Protein AF-A0A7V9F0V8-F1 (afdb_monomer_lite)

Foldseek 3Di:
DDDPDPPPPDCVVVPPPVLDDDPVVVVVLVVVPAAEEEQDPPPDPDDDDVRYHDAHPVRCVVCVVVDDPPHHYHYDYD

Radius of gyration: 14.12 Å; chains: 1; bounding box: 26×30×37 Å

Sequence (78 aa):
MGAPTRRFHLPSAARRSPARIDAARALELTGAGAVVIDVRRHDDPSASPEGALRISPDGIPERAGTMRKEVPIVLACT

Structure (mmCIF, N/CA/C/O backbone):
data_AF-A0A7V9F0V8-F1
#
_entry.id   AF-A0A7V9F0V8-F1
#
loop_
_atom_site.group_PDB
_atom_site.id
_atom_site.type_symbol
_atom_site.label_atom_id
_atom_site.label_alt_id
_atom_site.label_comp_id
_atom_site.label_asym_id
_atom_site.label_entity_id
_atom_site.label_seq_id
_atom_site.pdbx_PDB_ins_code
_atom_site.Cartn_x
_atom_site.Cartn_y
_atom_site.Cartn_z
_atom_site.occupancy
_atom_site.B_iso_or_equiv
_atom_site.auth_seq_id
_atom_site.auth_comp_id
_atom_site.auth_asym_id
_atom_site.auth_atom_id
_atom_site.pdbx_PDB_model_num
ATOM 1 N N . MET A 1 1 ? 9.310 -19.591 -26.656 1.00 35.72 1 MET A N 1
ATOM 2 C CA . MET A 1 1 ? 9.282 -18.118 -26.784 1.00 35.72 1 MET A CA 1
ATOM 3 C C . MET A 1 1 ? 7.815 -17.696 -26.850 1.00 35.72 1 MET A C 1
ATOM 5 O O . MET A 1 1 ? 7.202 -17.801 -27.902 1.00 35.72 1 MET A O 1
ATOM 9 N N . GLY A 1 2 ? 7.192 -17.408 -25.704 1.00 44.69 2 GLY A N 1
ATOM 10 C CA . GLY A 1 2 ? 5.762 -17.091 -25.640 1.00 44.69 2 GLY A CA 1
ATOM 11 C C . GLY A 1 2 ? 5.544 -15.613 -25.933 1.00 44.69 2 GLY A C 1
ATOM 12 O O . GLY A 1 2 ? 5.856 -14.781 -25.089 1.00 44.69 2 GLY A O 1
ATOM 13 N N . ALA A 1 3 ? 5.060 -15.286 -27.130 1.00 47.81 3 ALA A N 1
ATOM 14 C CA . ALA A 1 3 ? 4.727 -13.912 -27.485 1.00 47.81 3 ALA A CA 1
ATOM 15 C C . ALA A 1 3 ? 3.640 -13.370 -26.531 1.00 47.81 3 ALA A C 1
ATOM 17 O O . ALA A 1 3 ? 2.656 -14.077 -26.281 1.00 47.81 3 ALA A O 1
ATOM 18 N N . PRO A 1 4 ? 3.774 -12.140 -26.000 1.00 45.78 4 PRO A N 1
ATOM 19 C CA . PRO A 1 4 ? 2.736 -11.540 -25.175 1.00 45.78 4 PRO A CA 1
ATOM 20 C C . PRO A 1 4 ? 1.461 -11.406 -26.012 1.00 45.78 4 PRO A C 1
ATOM 22 O O . PRO A 1 4 ? 1.408 -10.686 -27.010 1.00 45.78 4 PRO A O 1
ATOM 25 N N . THR A 1 5 ? 0.420 -12.152 -25.640 1.00 51.81 5 THR A N 1
ATOM 26 C CA . THR A 1 5 ? -0.862 -12.066 -26.339 1.00 51.81 5 THR A CA 1
ATOM 27 C C . THR A 1 5 ? -1.517 -10.729 -25.996 1.00 51.81 5 THR A C 1
ATOM 29 O O . THR A 1 5 ? -1.674 -10.374 -24.829 1.00 51.81 5 THR A O 1
ATOM 32 N N . ARG A 1 6 ? -1.935 -9.990 -27.029 1.00 51.78 6 ARG A N 1
ATOM 33 C CA . ARG A 1 6 ? -2.691 -8.716 -27.001 1.00 51.78 6 ARG A CA 1
ATOM 34 C C . ARG A 1 6 ? -4.062 -8.794 -26.290 1.00 51.78 6 ARG A C 1
ATOM 36 O O . ARG A 1 6 ? -4.952 -7.993 -26.555 1.00 51.78 6 ARG A O 1
ATOM 43 N N . ARG A 1 7 ? -4.272 -9.758 -25.391 1.00 46.97 7 ARG A N 1
ATOM 44 C CA . ARG A 1 7 ? -5.548 -10.032 -24.715 1.00 46.97 7 ARG A CA 1
ATOM 45 C C . ARG A 1 7 ? -5.835 -9.120 -23.518 1.00 46.97 7 ARG A C 1
ATOM 47 O O . ARG A 1 7 ? -6.951 -9.140 -23.016 1.00 46.97 7 ARG A O 1
ATOM 54 N N . PHE A 1 8 ? -4.881 -8.277 -23.116 1.00 46.84 8 PHE A N 1
ATOM 55 C CA . PHE A 1 8 ? -5.065 -7.264 -22.067 1.00 46.84 8 PHE A CA 1
ATOM 56 C C . PHE A 1 8 ? -5.334 -5.845 -22.606 1.00 46.84 8 PHE A C 1
ATOM 58 O O . PHE A 1 8 ? -5.197 -4.871 -21.875 1.00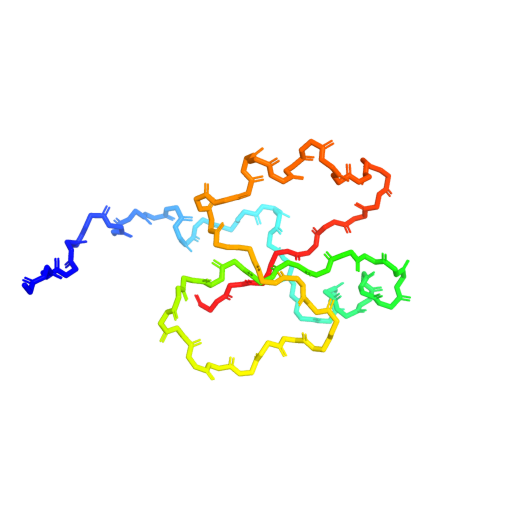 46.84 8 PHE A O 1
ATOM 65 N N . HIS A 1 9 ? -5.804 -5.700 -23.851 1.00 45.09 9 HIS A N 1
ATOM 66 C CA . HIS A 1 9 ? -6.426 -4.455 -24.335 1.00 45.09 9 HIS A CA 1
ATOM 67 C C . HIS A 1 9 ? -7.869 -4.302 -23.814 1.00 45.09 9 HIS A C 1
ATOM 69 O O . HIS A 1 9 ? -8.803 -4.056 -24.573 1.00 45.09 9 HIS A O 1
ATOM 75 N N . LEU A 1 10 ? -8.081 -4.478 -22.510 1.00 49.06 10 LEU A N 1
ATOM 76 C CA . LEU A 1 10 ? -9.360 -4.163 -21.886 1.00 49.06 10 LEU A CA 1
ATOM 77 C C . LEU A 1 10 ? -9.321 -2.706 -21.392 1.00 49.06 10 LEU A C 1
ATOM 79 O O . LEU A 1 10 ? -8.399 -2.347 -20.655 1.00 49.06 10 LEU A O 1
ATOM 83 N N . PRO A 1 11 ? -10.342 -1.875 -21.686 1.00 46.09 11 PRO A N 1
ATOM 84 C CA . PRO A 1 11 ? -10.488 -0.530 -21.112 1.00 46.09 11 PRO A CA 1
ATOM 85 C C . PRO A 1 11 ? -10.544 -0.522 -19.572 1.00 46.09 11 PRO A C 1
ATOM 87 O O . PRO A 1 11 ? -10.520 0.535 -18.955 1.00 46.09 11 PRO A O 1
ATOM 90 N N . SER A 1 12 ? -10.561 -1.690 -18.927 1.00 47.84 12 SER A N 1
ATOM 91 C CA . SER A 1 12 ? -10.349 -1.893 -17.493 1.00 47.84 12 SER A CA 1
ATOM 92 C C . SER A 1 12 ? -9.020 -1.325 -16.980 1.00 47.84 12 SER A C 1
ATOM 94 O O . SER A 1 12 ? -8.986 -0.833 -15.858 1.00 47.84 12 SER A O 1
ATOM 96 N N . ALA A 1 13 ? -7.952 -1.323 -17.790 1.00 51.22 13 ALA A N 1
ATOM 97 C CA . ALA A 1 13 ? -6.681 -0.682 -17.430 1.00 51.22 13 ALA A CA 1
ATOM 98 C C . ALA A 1 13 ? -6.760 0.861 -17.451 1.00 51.22 13 ALA A C 1
ATOM 100 O O . ALA A 1 13 ? -5.968 1.533 -16.789 1.00 51.22 13 ALA A O 1
ATOM 101 N N . ALA A 1 14 ? -7.739 1.424 -18.166 1.00 50.19 14 ALA A N 1
ATOM 102 C CA . ALA A 1 14 ? -8.033 2.857 -18.220 1.00 50.19 14 ALA A CA 1
ATOM 103 C C . ALA A 1 14 ? -9.236 3.258 -17.346 1.00 50.19 14 ALA A C 1
ATOM 105 O O . ALA A 1 14 ? -9.522 4.446 -17.187 1.00 50.19 14 ALA A O 1
ATOM 106 N N . ARG A 1 15 ? -9.950 2.288 -16.757 1.00 46.00 15 ARG A N 1
ATOM 107 C CA . ARG A 1 15 ? -11.058 2.566 -15.847 1.00 46.00 15 ARG A CA 1
ATOM 108 C C . ARG A 1 15 ? -10.460 3.247 -14.619 1.00 46.00 15 ARG A C 1
ATOM 110 O O . ARG A 1 15 ? -9.568 2.703 -13.970 1.00 46.00 15 ARG A O 1
ATOM 117 N N . ARG A 1 16 ? -10.936 4.459 -14.326 1.00 50.19 16 ARG A N 1
ATOM 118 C CA . ARG A 1 16 ? -10.597 5.212 -13.116 1.00 50.19 16 ARG A CA 1
ATOM 119 C C . ARG A 1 16 ? -11.223 4.460 -11.938 1.00 50.19 16 ARG A C 1
ATOM 121 O O . ARG A 1 16 ? -12.327 4.770 -11.507 1.00 50.19 16 ARG A O 1
ATOM 128 N N . SER A 1 17 ? -10.588 3.366 -11.523 1.00 59.66 17 SER A N 1
ATOM 129 C CA . SER A 1 17 ? -11.022 2.609 -10.358 1.00 59.66 17 SER A CA 1
ATOM 130 C C . SER A 1 17 ? -10.977 3.563 -9.169 1.00 59.66 17 SER A C 1
ATOM 132 O O . SER A 1 17 ? -9.948 4.213 -8.989 1.00 59.66 17 SER A O 1
ATOM 134 N N . PRO A 1 18 ? -12.029 3.643 -8.340 1.00 64.12 18 PRO A N 1
ATOM 135 C CA . PRO A 1 18 ? -12.001 4.471 -7.132 1.00 64.12 18 PRO A CA 1
ATOM 136 C C . PRO A 1 18 ? -10.890 4.042 -6.158 1.00 64.12 18 PRO A C 1
ATOM 138 O O . PRO A 1 18 ? -10.523 4.794 -5.269 1.00 64.12 18 PRO A O 1
ATOM 141 N N . ALA A 1 19 ? -10.331 2.844 -6.352 1.00 73.25 19 ALA A N 1
ATOM 142 C CA . ALA A 1 19 ? -9.183 2.322 -5.623 1.00 73.25 19 ALA A CA 1
ATOM 143 C C . ALA A 1 19 ? -7.815 2.837 -6.122 1.00 73.25 19 ALA A C 1
ATOM 145 O O . ALA A 1 19 ? -6.803 2.527 -5.501 1.00 73.25 19 ALA A O 1
ATOM 146 N N . ARG A 1 20 ? -7.743 3.578 -7.241 1.00 79.25 20 ARG A N 1
ATOM 147 C CA . ARG A 1 20 ? -6.486 4.210 -7.671 1.00 79.25 20 ARG A CA 1
ATOM 148 C C . ARG A 1 20 ? -6.259 5.481 -6.871 1.00 79.25 20 ARG A C 1
ATOM 150 O O . ARG A 1 20 ? -7.102 6.373 -6.871 1.00 79.25 20 ARG A O 1
ATOM 157 N N . ILE A 1 21 ? -5.092 5.558 -6.257 1.00 83.38 21 ILE A N 1
ATOM 158 C CA . ILE A 1 21 ? -4.613 6.715 -5.512 1.00 83.38 21 ILE A CA 1
ATOM 159 C C . ILE A 1 21 ? -3.370 7.275 -6.199 1.00 83.38 21 ILE A C 1
ATOM 161 O O . ILE A 1 21 ? -2.687 6.553 -6.929 1.00 83.38 21 ILE A O 1
ATOM 165 N N . ASP A 1 22 ? -3.093 8.557 -5.995 1.00 84.06 22 ASP A N 1
ATOM 166 C CA . ASP A 1 22 ? -1.853 9.163 -6.464 1.00 84.06 22 ASP A CA 1
ATOM 167 C C . ASP A 1 22 ? -0.684 8.861 -5.505 1.00 84.06 22 ASP A C 1
ATOM 169 O O . ASP A 1 22 ? -0.865 8.321 -4.408 1.00 84.06 22 ASP A O 1
ATOM 173 N N . ALA A 1 23 ? 0.530 9.217 -5.928 1.00 81.56 23 ALA A N 1
ATOM 174 C CA . ALA A 1 23 ? 1.750 8.952 -5.174 1.00 81.56 23 ALA A CA 1
ATOM 175 C C . ALA A 1 23 ? 1.783 9.642 -3.799 1.00 81.56 23 ALA A C 1
ATOM 177 O O . ALA A 1 23 ? 2.242 9.033 -2.837 1.00 81.56 23 ALA A O 1
ATOM 178 N N . ALA A 1 24 ? 1.270 10.870 -3.669 1.00 83.12 24 ALA A N 1
ATOM 179 C CA . ALA A 1 24 ? 1.215 11.571 -2.389 1.00 83.12 24 ALA A CA 1
ATOM 180 C C . ALA A 1 24 ? 0.311 10.823 -1.407 1.00 83.12 24 ALA A C 1
ATOM 182 O O . ALA A 1 24 ? 0.714 10.554 -0.277 1.00 83.12 24 ALA A O 1
ATOM 183 N N . ARG A 1 25 ? -0.868 10.379 -1.859 1.00 84.00 25 ARG A N 1
ATOM 184 C CA . ARG A 1 25 ? -1.772 9.596 -1.011 1.00 84.00 25 ARG A CA 1
ATOM 185 C C . ARG A 1 25 ? -1.196 8.229 -0.628 1.00 84.00 25 ARG A C 1
ATOM 187 O O . ARG A 1 25 ? -1.422 7.758 0.487 1.00 84.00 25 ARG A O 1
ATOM 194 N N . ALA A 1 26 ? -0.444 7.592 -1.524 1.00 84.62 26 ALA A N 1
ATOM 195 C CA . ALA A 1 26 ? 0.271 6.352 -1.225 1.00 84.62 26 ALA A CA 1
ATOM 196 C C . ALA A 1 26 ? 1.359 6.556 -0.155 1.00 84.62 26 ALA A C 1
ATOM 198 O O . ALA A 1 26 ? 1.488 5.729 0.752 1.00 84.62 26 ALA A O 1
ATOM 199 N N . LEU A 1 27 ? 2.100 7.667 -0.222 1.00 84.25 27 LEU A N 1
ATOM 200 C CA . LEU A 1 27 ? 3.102 8.037 0.781 1.00 84.25 27 LEU A CA 1
ATOM 201 C C . LEU A 1 27 ? 2.464 8.305 2.148 1.00 84.25 27 LEU A C 1
ATOM 203 O O . LEU A 1 27 ? 2.971 7.803 3.148 1.00 84.25 27 LEU A O 1
ATOM 207 N N . GLU A 1 28 ? 1.331 9.011 2.203 1.00 85.94 28 GLU A N 1
ATOM 208 C CA . GLU A 1 28 ? 0.593 9.225 3.457 1.00 85.94 28 GLU A CA 1
ATOM 209 C C . GLU A 1 28 ? 0.169 7.905 4.111 1.00 85.94 28 GLU A C 1
ATOM 211 O O . GLU A 1 28 ? 0.372 7.705 5.307 1.00 85.94 28 GLU A O 1
ATOM 216 N N . LEU A 1 29 ? -0.398 6.983 3.326 1.00 85.88 29 LEU A N 1
ATOM 217 C CA . LEU A 1 29 ? -0.819 5.675 3.828 1.00 85.88 29 LEU A CA 1
ATOM 218 C C . LEU A 1 29 ? 0.376 4.860 4.325 1.00 85.88 29 LEU A C 1
ATOM 220 O O . LEU A 1 29 ? 0.302 4.256 5.392 1.00 85.88 29 LEU A O 1
ATOM 224 N N . THR A 1 30 ? 1.485 4.878 3.587 1.00 85.12 30 THR A N 1
ATOM 225 C CA . THR A 1 30 ? 2.719 4.183 3.979 1.00 85.12 30 THR A CA 1
ATOM 226 C C . THR A 1 30 ? 3.285 4.765 5.276 1.00 85.12 30 THR A C 1
ATOM 228 O O . THR A 1 30 ? 3.609 4.014 6.193 1.00 85.12 30 THR A O 1
ATOM 231 N N . GLY A 1 31 ? 3.313 6.096 5.409 1.00 84.56 31 GLY A N 1
ATOM 232 C CA . GLY A 1 31 ? 3.711 6.782 6.642 1.00 84.56 31 GLY A CA 1
ATOM 233 C C . GLY A 1 31 ? 2.791 6.489 7.833 1.00 84.56 31 GLY A C 1
ATOM 234 O O . GLY A 1 31 ? 3.248 6.479 8.972 1.00 84.56 31 GLY A O 1
ATOM 235 N N . ALA A 1 32 ? 1.517 6.182 7.578 1.00 85.12 32 ALA A N 1
ATOM 236 C CA . ALA A 1 32 ? 0.547 5.746 8.582 1.00 85.12 32 ALA A CA 1
ATOM 237 C C . ALA A 1 32 ? 0.605 4.233 8.898 1.00 85.12 32 ALA A C 1
ATOM 239 O O . ALA A 1 32 ? -0.198 3.746 9.695 1.00 85.12 32 ALA A O 1
ATOM 240 N N . GLY A 1 33 ? 1.538 3.484 8.296 1.00 84.50 33 GLY A N 1
ATOM 241 C CA . GLY A 1 33 ? 1.741 2.053 8.551 1.00 84.50 33 GLY A CA 1
ATOM 242 C C . GLY A 1 33 ? 1.017 1.108 7.588 1.00 84.50 33 GLY A C 1
ATOM 243 O O . GLY A 1 33 ? 0.839 -0.067 7.909 1.00 84.50 33 GLY A O 1
ATOM 244 N N . ALA A 1 34 ? 0.584 1.590 6.421 1.00 86.56 34 ALA A N 1
ATOM 245 C CA . ALA A 1 34 ? 0.044 0.730 5.373 1.00 86.56 34 ALA A CA 1
ATOM 246 C C . ALA A 1 34 ? 1.103 -0.236 4.824 1.00 86.56 34 ALA A C 1
ATOM 248 O O . ALA A 1 34 ? 2.283 0.094 4.707 1.00 86.56 34 ALA A O 1
ATOM 249 N N . VAL A 1 35 ? 0.655 -1.425 4.422 1.00 86.00 35 VAL A N 1
ATOM 250 C CA . VAL A 1 35 ? 1.508 -2.408 3.749 1.00 86.00 35 VAL A CA 1
ATOM 251 C C . VAL A 1 35 ? 1.584 -2.065 2.270 1.00 86.00 35 VAL A C 1
ATOM 253 O O . VAL A 1 35 ? 0.560 -2.026 1.587 1.00 86.00 35 VAL A O 1
ATOM 256 N N . VAL A 1 36 ? 2.797 -1.875 1.760 1.00 85.88 36 VAL A N 1
ATOM 257 C CA . VAL A 1 36 ? 3.035 -1.716 0.324 1.00 85.88 36 VAL A CA 1
ATOM 258 C C . VAL A 1 36 ? 3.296 -3.090 -0.284 1.00 85.88 36 VAL A C 1
ATOM 260 O O . VAL A 1 36 ? 4.197 -3.809 0.148 1.00 85.88 36 VAL A O 1
ATOM 263 N N . ILE A 1 37 ? 2.502 -3.469 -1.282 1.00 85.88 37 ILE A N 1
ATOM 264 C CA . ILE A 1 37 ? 2.679 -4.708 -2.038 1.00 85.88 37 ILE A CA 1
ATOM 265 C C . ILE A 1 37 ? 3.032 -4.353 -3.471 1.00 85.88 37 ILE A C 1
ATOM 267 O O . ILE A 1 37 ? 2.237 -3.761 -4.200 1.00 85.88 37 ILE A O 1
ATOM 271 N N . ASP A 1 38 ? 4.22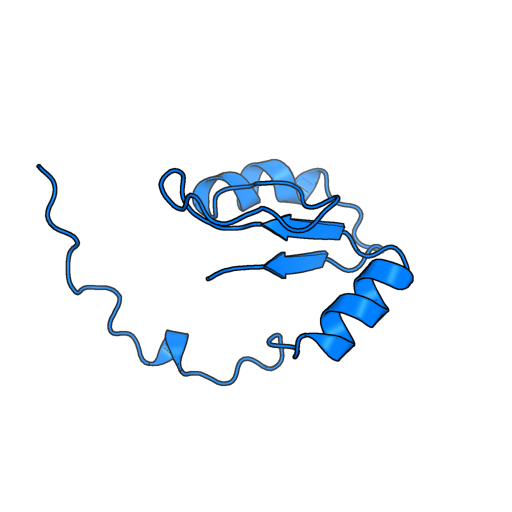5 -4.758 -3.873 1.00 83.50 38 ASP A N 1
ATOM 272 C CA . ASP A 1 38 ? 4.673 -4.679 -5.249 1.00 83.50 38 ASP A CA 1
ATOM 273 C C . ASP A 1 38 ? 4.121 -5.882 -6.020 1.00 83.50 38 ASP A C 1
ATOM 275 O O . ASP A 1 38 ? 4.522 -7.026 -5.782 1.00 83.50 38 ASP A O 1
ATOM 279 N N . VAL A 1 39 ? 3.167 -5.621 -6.919 1.00 80.81 39 VAL A N 1
ATOM 280 C CA . VAL A 1 39 ? 2.484 -6.656 -7.711 1.00 80.81 39 VAL A CA 1
ATOM 281 C C . VAL A 1 39 ? 3.101 -6.850 -9.094 1.00 80.81 39 VAL A C 1
ATOM 283 O O . VAL A 1 39 ? 2.454 -7.370 -10.006 1.00 80.81 39 VAL A O 1
ATOM 286 N N . ARG A 1 40 ? 4.359 -6.438 -9.291 1.00 76.12 40 ARG A N 1
ATOM 287 C CA . ARG A 1 40 ? 5.042 -6.636 -10.572 1.00 76.12 40 ARG A CA 1
ATOM 288 C C . ARG A 1 40 ? 5.381 -8.110 -10.767 1.00 76.12 40 ARG A C 1
ATOM 290 O O . ARG A 1 40 ? 5.780 -8.825 -9.843 1.00 76.12 40 ARG A O 1
ATOM 297 N N . ARG A 1 41 ? 5.230 -8.576 -12.008 1.00 68.75 41 ARG A N 1
ATOM 298 C CA . ARG A 1 41 ? 5.666 -9.920 -12.410 1.00 68.75 41 ARG A CA 1
ATOM 299 C C . ARG A 1 41 ? 7.204 -9.985 -12.423 1.00 68.75 41 ARG A C 1
ATOM 301 O O . ARG A 1 41 ? 7.882 -8.960 -12.387 1.00 68.75 41 ARG A O 1
ATOM 308 N N . HIS A 1 42 ? 7.732 -11.208 -12.427 1.00 59.75 42 HIS A N 1
ATOM 309 C CA . HIS A 1 42 ? 9.133 -11.578 -12.157 1.00 59.75 42 HIS A CA 1
ATOM 310 C C . HIS A 1 42 ? 10.220 -10.848 -12.978 1.00 59.75 42 HIS A C 1
ATOM 312 O O . HIS A 1 42 ? 11.385 -10.930 -12.610 1.00 59.75 42 HIS A O 1
ATOM 318 N N . ASP A 1 43 ? 9.855 -10.152 -14.056 1.00 57.25 43 ASP A N 1
ATOM 319 C CA . ASP A 1 43 ? 10.790 -9.635 -15.062 1.00 57.25 43 ASP A CA 1
ATOM 320 C C . ASP A 1 43 ? 11.012 -8.113 -15.003 1.00 57.25 43 ASP A C 1
ATOM 322 O O . ASP A 1 43 ? 11.803 -7.588 -15.772 1.00 57.25 43 ASP A O 1
ATOM 326 N N . ASP A 1 44 ? 10.338 -7.379 -14.105 1.00 60.66 44 ASP A N 1
ATOM 327 C CA . ASP A 1 44 ? 10.536 -5.925 -14.006 1.00 60.66 44 ASP A CA 1
ATOM 328 C C . ASP A 1 44 ? 11.730 -5.597 -13.077 1.00 60.66 44 ASP A C 1
ATOM 330 O O . ASP A 1 44 ? 11.655 -5.900 -11.873 1.00 60.66 44 ASP A O 1
ATOM 334 N N . PRO A 1 45 ? 12.829 -5.009 -13.603 1.00 58.12 45 PRO A N 1
ATOM 335 C CA . PRO A 1 45 ? 14.049 -4.720 -12.849 1.00 58.12 45 PRO A CA 1
ATOM 336 C C . PRO A 1 45 ? 13.985 -3.395 -12.078 1.00 58.12 45 PRO A C 1
ATOM 338 O O . PRO A 1 45 ? 14.968 -3.021 -11.438 1.00 58.12 45 PRO A O 1
ATOM 341 N N . SER A 1 46 ? 12.868 -2.657 -12.131 1.00 62.88 46 SER A N 1
ATOM 342 C CA . SER A 1 46 ? 12.776 -1.366 -11.443 1.00 62.88 46 SER A CA 1
ATOM 343 C C . SER A 1 46 ? 12.877 -1.560 -9.923 1.00 62.88 46 SER A C 1
ATOM 345 O O . SER A 1 46 ? 12.448 -2.587 -9.383 1.00 62.88 46 SER A O 1
ATOM 347 N N . ALA A 1 47 ? 13.448 -0.586 -9.217 1.00 59.47 47 ALA A N 1
ATOM 348 C CA . ALA A 1 47 ? 13.595 -0.652 -7.767 1.00 59.47 47 ALA A CA 1
ATOM 349 C C . ALA A 1 47 ? 12.233 -0.899 -7.094 1.00 59.47 47 ALA A C 1
ATOM 351 O O . ALA A 1 47 ? 11.246 -0.234 -7.410 1.00 59.47 47 ALA A O 1
ATOM 352 N N . SER A 1 48 ? 12.161 -1.887 -6.198 1.00 63.69 48 SER A N 1
ATOM 353 C CA . SER A 1 48 ? 11.003 -2.024 -5.312 1.00 63.69 48 SER A CA 1
ATOM 354 C C . SER A 1 48 ? 10.944 -0.814 -4.378 1.00 63.69 48 SER A C 1
ATOM 356 O O . SER A 1 48 ? 12.000 -0.381 -3.911 1.00 63.69 48 SER A O 1
ATOM 358 N N . PRO A 1 49 ? 9.746 -0.287 -4.069 1.00 66.31 49 PRO A N 1
ATOM 359 C CA . PRO A 1 49 ? 9.613 0.709 -3.016 1.00 66.31 49 PRO A CA 1
ATOM 360 C C . PRO A 1 49 ? 10.206 0.156 -1.711 1.00 66.31 49 PRO A C 1
ATOM 362 O O . PRO A 1 49 ? 10.032 -1.028 -1.406 1.00 66.31 49 PRO A O 1
ATOM 365 N N . GLU A 1 50 ? 10.927 0.979 -0.950 1.00 66.69 50 GLU A N 1
ATOM 366 C CA . GLU A 1 50 ? 11.521 0.537 0.315 1.00 66.69 50 GLU A CA 1
ATOM 367 C C . GLU A 1 50 ? 10.43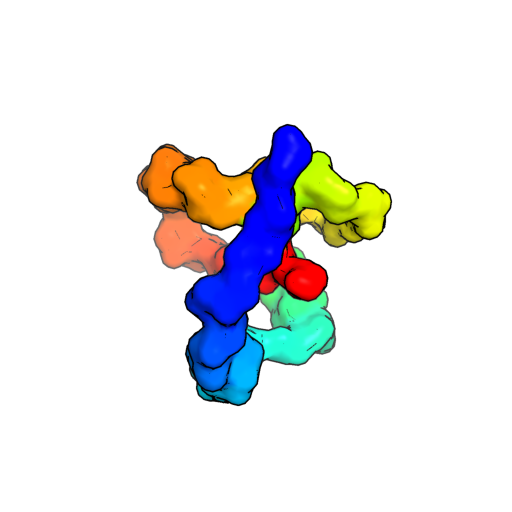2 0.025 1.272 1.00 66.69 50 GLU A C 1
ATOM 369 O O . GLU A 1 50 ? 9.402 0.669 1.466 1.00 66.69 50 GLU A O 1
ATOM 374 N N . GLY A 1 51 ? 10.629 -1.174 1.831 1.00 70.88 51 GLY A N 1
ATOM 375 C CA . GLY A 1 51 ? 9.635 -1.841 2.681 1.00 70.88 51 GLY A CA 1
ATOM 376 C C . GLY A 1 51 ? 8.483 -2.532 1.935 1.00 70.88 51 GLY A C 1
ATOM 377 O O . GLY A 1 51 ? 7.608 -3.105 2.585 1.00 70.88 51 GLY A O 1
ATOM 378 N N . ALA A 1 52 ? 8.471 -2.529 0.597 1.00 76.88 52 ALA A N 1
ATOM 379 C CA . ALA A 1 52 ? 7.435 -3.206 -0.177 1.00 76.88 52 ALA A CA 1
ATOM 380 C C . ALA A 1 52 ? 7.629 -4.729 -0.224 1.00 76.88 52 ALA A C 1
ATOM 382 O O . ALA A 1 52 ? 8.709 -5.246 -0.520 1.00 76.88 52 ALA A O 1
ATOM 383 N N . LEU A 1 53 ? 6.538 -5.463 -0.006 1.00 81.12 53 LEU A N 1
ATOM 384 C CA . LEU A 1 53 ? 6.487 -6.907 -0.198 1.00 81.12 53 LEU A CA 1
ATOM 385 C C . LEU A 1 53 ? 6.255 -7.216 -1.675 1.00 81.12 53 LEU A C 1
ATOM 387 O O . LEU A 1 53 ? 5.214 -6.865 -2.227 1.00 81.12 53 LEU A O 1
ATOM 391 N N . ARG A 1 54 ? 7.195 -7.914 -2.317 1.00 79.31 54 ARG A N 1
ATOM 392 C CA . ARG A 1 54 ? 7.008 -8.368 -3.699 1.00 79.31 54 ARG A CA 1
ATOM 393 C C . ARG A 1 54 ? 6.122 -9.609 -3.724 1.00 79.31 54 ARG A C 1
ATOM 395 O O . ARG A 1 54 ? 6.528 -10.677 -3.270 1.00 79.31 54 ARG A O 1
ATOM 402 N N . ILE A 1 55 ? 4.909 -9.466 -4.249 1.00 81.12 55 ILE A N 1
ATOM 403 C CA . ILE A 1 55 ? 3.935 -10.551 -4.390 1.00 81.12 55 ILE A CA 1
ATOM 404 C C . ILE A 1 55 ? 3.357 -10.455 -5.795 1.00 81.12 55 ILE A C 1
ATOM 406 O O . ILE A 1 55 ? 2.564 -9.568 -6.087 1.00 81.12 55 ILE A O 1
ATOM 410 N N . SER A 1 56 ? 3.736 -11.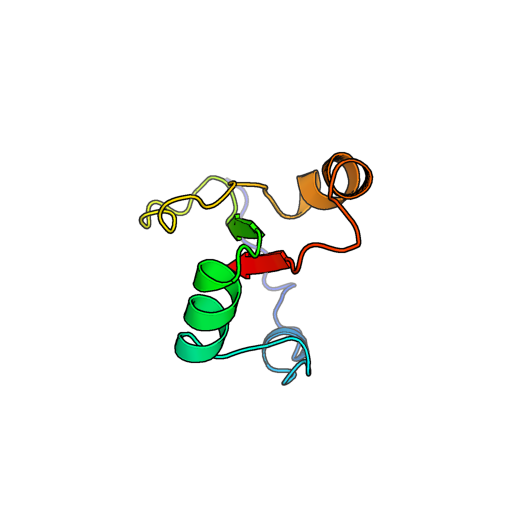387 -6.672 1.00 79.25 56 SER A N 1
ATOM 411 C CA . SER A 1 56 ? 3.138 -11.480 -8.008 1.00 79.25 56 SER A CA 1
ATOM 412 C C . SER A 1 56 ? 1.612 -11.595 -7.914 1.00 79.25 56 SER A C 1
ATOM 414 O O . SER A 1 56 ? 1.111 -12.202 -6.966 1.00 79.25 56 SER A O 1
ATOM 416 N N . PRO A 1 57 ? 0.860 -11.072 -8.898 1.00 77.38 57 PRO 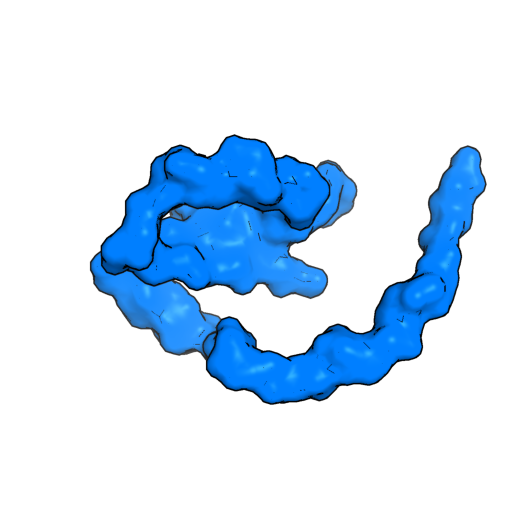A N 1
ATOM 417 C CA . PRO A 1 57 ? -0.599 -11.018 -8.826 1.00 77.38 57 PRO A CA 1
ATOM 418 C C . PRO A 1 57 ? -1.220 -12.408 -8.641 1.00 77.38 57 PRO A C 1
ATOM 420 O O . PRO A 1 57 ? -2.216 -12.549 -7.937 1.00 77.38 57 PRO A O 1
ATOM 423 N N . ASP A 1 58 ? -0.588 -13.437 -9.208 1.00 78.94 58 ASP A N 1
ATOM 424 C CA . ASP A 1 58 ? -1.014 -14.833 -9.110 1.00 78.94 58 ASP A CA 1
ATOM 425 C C . ASP A 1 58 ? -0.844 -15.416 -7.684 1.00 78.94 58 ASP A C 1
ATOM 427 O O . ASP A 1 58 ? -1.577 -16.323 -7.308 1.00 78.94 58 ASP A O 1
ATOM 431 N N . GLY A 1 59 ? 0.062 -14.863 -6.865 1.00 79.44 59 GLY A N 1
ATOM 432 C CA . GLY A 1 59 ? 0.322 -15.287 -5.478 1.00 79.44 59 GLY A CA 1
ATOM 433 C C . GLY A 1 59 ? -0.413 -14.468 -4.407 1.00 79.44 59 GLY A C 1
ATOM 434 O O . GLY A 1 59 ? -0.307 -14.766 -3.216 1.00 79.44 59 GLY A O 1
ATOM 435 N N . ILE A 1 60 ? -1.163 -13.430 -4.799 1.00 80.94 60 ILE A N 1
ATOM 436 C CA . ILE A 1 60 ? -1.971 -12.629 -3.864 1.00 80.94 60 ILE A CA 1
ATOM 437 C C . ILE A 1 60 ? -3.030 -13.481 -3.150 1.00 80.94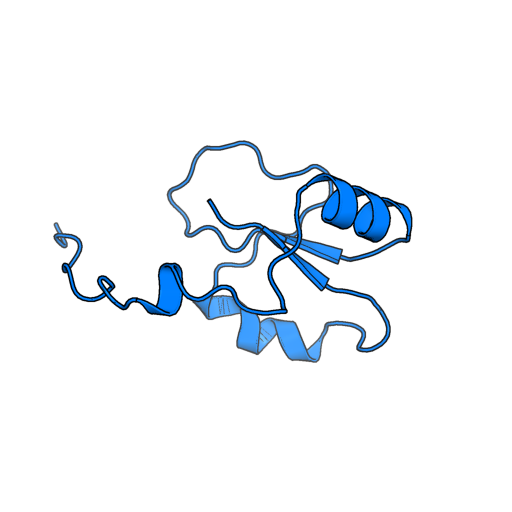 60 ILE A C 1
ATOM 439 O O . ILE A 1 60 ? -3.116 -13.356 -1.928 1.00 80.94 60 ILE A O 1
ATOM 443 N N . PRO A 1 61 ? -3.818 -14.349 -3.824 1.00 81.75 61 PRO A N 1
ATOM 444 C CA . PRO A 1 61 ? -4.887 -15.100 -3.162 1.00 81.75 61 PRO A CA 1
ATOM 445 C C . PRO A 1 61 ? -4.385 -15.975 -2.009 1.00 81.75 61 PRO A C 1
ATOM 447 O O . PRO A 1 61 ? -5.019 -16.034 -0.959 1.00 81.75 61 PRO A O 1
ATOM 450 N N . GLU A 1 62 ? -3.214 -16.594 -2.173 1.00 82.31 62 GLU A N 1
ATOM 451 C CA . GLU A 1 62 ? -2.593 -17.447 -1.154 1.00 82.31 62 GLU A CA 1
ATOM 452 C C . GLU A 1 62 ? -2.124 -16.641 0.066 1.00 82.31 62 GLU A C 1
ATOM 454 O O . GLU A 1 62 ? -2.194 -17.109 1.202 1.00 82.31 62 GLU A O 1
ATOM 459 N N . ARG A 1 63 ? -1.674 -15.399 -0.150 1.00 79.56 63 ARG A N 1
ATOM 460 C CA . ARG A 1 63 ? -1.177 -14.516 0.916 1.00 79.56 63 ARG A CA 1
ATOM 461 C C . ARG A 1 63 ? -2.257 -13.645 1.541 1.00 79.56 63 ARG A C 1
ATOM 463 O O . ARG A 1 63 ? -2.084 -13.211 2.679 1.00 79.56 63 ARG A O 1
ATOM 470 N N . ALA A 1 64 ? -3.369 -13.411 0.851 1.00 78.81 64 ALA A N 1
ATOM 471 C CA . ALA A 1 64 ? -4.449 -12.542 1.310 1.00 78.81 64 ALA A CA 1
ATOM 472 C C . ALA A 1 64 ? -5.005 -12.974 2.676 1.00 78.81 64 ALA A C 1
ATOM 474 O O . ALA A 1 64 ? -5.301 -12.126 3.513 1.00 78.81 64 ALA A O 1
ATOM 475 N N . GLY A 1 65 ? -5.064 -14.284 2.946 1.00 80.00 65 GLY A N 1
ATOM 476 C CA . GLY A 1 65 ? -5.504 -14.819 4.241 1.00 80.00 65 GLY A CA 1
ATOM 477 C C . GLY A 1 65 ? -4.579 -14.492 5.423 1.00 80.00 65 GLY A C 1
ATOM 478 O O . GLY A 1 65 ? -5.013 -14.561 6.568 1.00 80.00 65 GLY A O 1
ATOM 479 N N . THR A 1 66 ? -3.326 -14.110 5.162 1.00 81.31 66 THR A N 1
ATOM 480 C CA . THR A 1 66 ? -2.341 -13.735 6.196 1.00 81.31 66 THR A CA 1
ATOM 481 C C . THR A 1 66 ? -2.283 -12.229 6.458 1.00 81.31 66 THR A C 1
ATOM 483 O O . THR A 1 66 ? -1.628 -11.785 7.401 1.00 81.31 66 THR A O 1
ATOM 486 N N . MET A 1 67 ? -2.966 -11.429 5.636 1.00 82.38 67 MET A N 1
ATOM 487 C CA . MET A 1 67 ? -2.969 -9.975 5.753 1.00 82.38 67 MET A CA 1
ATOM 488 C C . MET A 1 67 ? -3.952 -9.525 6.837 1.00 82.38 67 MET A C 1
ATOM 490 O O . MET A 1 67 ? -5.079 -10.015 6.933 1.00 82.38 67 MET A O 1
ATOM 494 N N . ARG A 1 68 ? -3.531 -8.561 7.662 1.00 84.12 68 ARG A N 1
ATOM 495 C CA . ARG A 1 68 ? -4.393 -7.970 8.693 1.00 84.12 68 ARG A CA 1
ATOM 496 C C . ARG A 1 68 ? -5.455 -7.098 8.029 1.00 84.12 68 ARG A C 1
ATOM 498 O O . ARG A 1 68 ? -5.112 -6.154 7.328 1.00 84.12 68 ARG A O 1
ATOM 505 N N . LYS A 1 69 ? -6.733 -7.383 8.289 1.00 82.50 69 LYS A N 1
ATOM 506 C CA . LYS A 1 69 ? -7.874 -6.671 7.678 1.00 82.50 69 LYS A CA 1
ATOM 507 C C . LYS A 1 69 ? -7.943 -5.186 8.048 1.00 82.50 69 LYS A C 1
ATOM 509 O O . LYS A 1 69 ? -8.524 -4.406 7.306 1.00 82.50 69 LYS A O 1
ATOM 514 N N . GLU A 1 70 ? -7.375 -4.816 9.191 1.00 85.81 70 GLU A N 1
ATOM 515 C CA . GLU A 1 70 ? -7.373 -3.445 9.717 1.00 85.81 70 GLU A CA 1
ATOM 516 C C . GLU A 1 70 ? -6.239 -2.584 9.146 1.00 85.81 70 GLU A C 1
ATOM 518 O O . GLU A 1 70 ? -6.248 -1.368 9.320 1.00 85.81 70 GLU A O 1
ATOM 523 N N . VAL A 1 71 ? -5.258 -3.196 8.474 1.00 85.38 71 VAL A N 1
ATOM 524 C CA . VAL A 1 71 ? -4.109 -2.476 7.922 1.00 85.38 71 VAL A CA 1
ATOM 525 C C . VAL A 1 71 ? -4.380 -2.162 6.450 1.00 85.38 71 VAL A C 1
ATOM 527 O O . VAL A 1 71 ? -4.642 -3.087 5.675 1.00 85.38 71 VAL A O 1
ATOM 530 N N . PRO A 1 72 ? -4.313 -0.886 6.028 1.00 85.56 72 PRO A N 1
ATOM 531 C CA . PRO A 1 72 ? -4.470 -0.535 4.624 1.00 85.56 72 PRO A CA 1
ATOM 532 C C . PRO A 1 72 ? -3.396 -1.210 3.768 1.00 85.56 72 PRO A C 1
ATOM 534 O O . PRO A 1 72 ? -2.232 -1.295 4.164 1.00 85.56 72 PRO A O 1
ATOM 537 N N . ILE A 1 73 ? -3.783 -1.663 2.576 1.00 86.12 73 ILE A N 1
ATOM 538 C CA . ILE A 1 73 ? -2.874 -2.272 1.603 1.00 86.12 73 ILE A CA 1
ATOM 539 C C . ILE A 1 73 ? -2.779 -1.346 0.394 1.00 86.12 73 ILE A C 1
ATOM 541 O O . ILE A 1 73 ? -3.789 -1.033 -0.238 1.00 86.12 73 ILE A O 1
ATOM 545 N N . VAL A 1 74 ? -1.561 -0.932 0.060 1.00 86.00 74 VAL A N 1
ATOM 546 C CA . VAL A 1 74 ? -1.252 -0.148 -1.136 1.00 86.00 74 VAL A CA 1
ATOM 547 C C . VAL A 1 74 ? -0.627 -1.078 -2.167 1.00 86.00 74 VAL A C 1
ATOM 549 O O . VAL A 1 74 ? 0.428 -1.659 -1.928 1.00 86.00 74 VAL A O 1
ATOM 552 N N . LEU A 1 75 ? -1.281 -1.228 -3.319 1.00 85.25 75 LEU A N 1
ATOM 553 C CA . LEU A 1 75 ? -0.763 -2.029 -4.427 1.00 85.25 75 LEU A CA 1
ATOM 554 C C . LEU A 1 75 ? 0.035 -1.132 -5.375 1.00 85.25 75 LEU A C 1
ATOM 556 O O . LEU A 1 75 ? -0.519 -0.200 -5.957 1.00 85.25 75 LEU A O 1
ATOM 560 N N . ALA A 1 76 ? 1.317 -1.436 -5.545 1.00 81.94 76 ALA A N 1
ATOM 561 C CA . ALA A 1 76 ? 2.193 -0.782 -6.505 1.00 81.94 76 ALA A CA 1
ATOM 562 C C . ALA A 1 76 ? 2.351 -1.667 -7.749 1.00 81.94 76 ALA A C 1
ATOM 564 O O . ALA A 1 76 ? 2.775 -2.821 -7.662 1.00 81.94 76 ALA A O 1
ATOM 565 N N . CYS A 1 77 ? 2.007 -1.121 -8.912 1.00 77.06 77 CYS A N 1
ATOM 566 C CA . CYS A 1 77 ? 2.257 -1.718 -10.220 1.00 77.06 77 CYS A CA 1
ATOM 567 C C . CYS A 1 77 ? 2.850 -0.658 -11.152 1.00 77.06 77 CYS A C 1
ATOM 569 O O . CYS A 1 77 ? 2.520 0.523 -11.018 1.00 77.06 77 CYS A O 1
ATOM 571 N N . THR A 1 78 ? 3.703 -1.085 -12.079 1.00 65.25 78 THR A N 1
ATOM 572 C CA . THR A 1 78 ? 4.173 -0.270 -13.206 1.00 65.25 78 THR A CA 1
ATOM 573 C C . THR A 1 78 ? 3.245 -0.400 -14.407 1.00 65.25 78 THR A C 1
ATOM 575 O O . THR A 1 78 ? 2.586 -1.460 -14.546 1.00 65.25 78 THR A O 1
#

Secondary structure (DSSP, 8-state):
-----GGG--GGGTS--TT---HHHHHHHHHTTPEEEE---TT--SPPPTT-EE--GGGHHHHHTTS-TTS-EEEE--

pLDDT: mean 71.72, std 14.74, range [35.72, 86.56]